Protein AF-A0A2J6XGU3-F1 (afdb_monomer_lite)

Sequence (100 aa):
MVNYNGFKDENYNNLISRLSKNAMQAFTGLYILLENSSKNKYMMNFAELLIRSPENACELAHEILGDQFIFVIKVMLKDIEGSKLANFVLSVCKRNFSSS

Structure (mmCIF, N/CA/C/O backbone):
data_AF-A0A2J6XGU3-F1
#
_entry.id   AF-A0A2J6XGU3-F1
#
loop_
_atom_site.group_PDB
_atom_site.id
_atom_site.type_symbol
_atom_site.label_atom_id
_atom_site.label_alt_id
_atom_site.label_comp_id
_atom_site.label_asym_id
_atom_site.label_entity_id
_atom_site.label_seq_id
_atom_site.pdbx_PDB_ins_code
_atom_site.Cartn_x
_atom_site.Cartn_y
_atom_site.Cartn_z
_atom_site.occupancy
_atom_site.B_iso_or_equiv
_atom_site.auth_seq_id
_atom_site.auth_comp_id
_atom_site.auth_asym_id
_atom_site.auth_atom_id
_atom_site.pdbx_PDB_model_num
ATOM 1 N N . MET A 1 1 ? 7.013 -14.535 -11.046 1.00 32.84 1 MET A N 1
ATOM 2 C CA . MET A 1 1 ? 7.661 -14.125 -9.783 1.00 32.84 1 MET A CA 1
ATOM 3 C C . MET A 1 1 ? 8.572 -12.943 -10.099 1.00 32.84 1 MET A C 1
ATOM 5 O O . MET A 1 1 ? 9.561 -13.126 -10.798 1.00 32.84 1 MET A O 1
ATOM 9 N N . VAL A 1 2 ? 8.168 -11.716 -9.747 1.00 38.66 2 VAL A N 1
ATOM 10 C CA . VAL A 1 2 ? 8.961 -10.505 -10.034 1.00 38.66 2 VAL A CA 1
ATOM 11 C C . VAL A 1 2 ? 10.165 -10.511 -9.094 1.00 38.66 2 VAL A C 1
ATOM 13 O O . VAL A 1 2 ? 10.011 -10.407 -7.882 1.00 38.66 2 VAL A O 1
ATOM 16 N N . ASN A 1 3 ? 11.355 -10.722 -9.653 1.00 36.16 3 ASN A N 1
ATOM 17 C CA . ASN A 1 3 ? 12.591 -10.862 -8.894 1.00 36.16 3 ASN A CA 1
ATOM 18 C C . ASN A 1 3 ? 13.159 -9.460 -8.605 1.00 36.16 3 ASN A C 1
ATOM 20 O O . ASN A 1 3 ? 13.742 -8.830 -9.486 1.00 36.16 3 ASN A O 1
ATOM 24 N N . TYR A 1 4 ? 12.960 -8.949 -7.386 1.00 49.78 4 TYR A N 1
ATOM 25 C CA . TYR A 1 4 ? 13.408 -7.616 -6.944 1.00 49.78 4 TYR A CA 1
ATOM 26 C C . TYR A 1 4 ? 14.909 -7.550 -6.589 1.00 49.78 4 TYR A C 1
ATOM 28 O O . TYR A 1 4 ? 15.341 -6.644 -5.882 1.00 49.78 4 TYR A O 1
ATOM 36 N N . ASN A 1 5 ? 15.738 -8.444 -7.137 1.00 43.06 5 ASN A N 1
ATOM 37 C CA . ASN A 1 5 ? 17.183 -8.523 -6.867 1.00 43.06 5 ASN A CA 1
ATOM 38 C C . ASN A 1 5 ? 18.016 -7.331 -7.401 1.00 43.06 5 ASN A C 1
ATOM 40 O O . ASN A 1 5 ? 19.241 -7.384 -7.395 1.00 43.06 5 ASN A O 1
ATOM 44 N N . GLY A 1 6 ? 17.378 -6.251 -7.866 1.00 41.94 6 GLY A N 1
ATOM 45 C CA . GLY A 1 6 ? 18.038 -5.022 -8.326 1.00 41.94 6 GLY A CA 1
ATOM 46 C C . GLY A 1 6 ? 17.910 -3.818 -7.384 1.00 41.94 6 GLY A C 1
ATOM 47 O O . GLY A 1 6 ? 18.567 -2.804 -7.614 1.00 41.94 6 GLY A O 1
ATOM 48 N N . PHE A 1 7 ? 17.086 -3.889 -6.333 1.00 48.41 7 PHE A N 1
ATOM 49 C CA . PHE A 1 7 ? 17.010 -2.826 -5.327 1.00 48.41 7 PHE A CA 1
ATOM 50 C C . PHE A 1 7 ? 18.038 -3.116 -4.230 1.00 48.41 7 PHE A C 1
ATOM 52 O O . PHE A 1 7 ? 17.843 -4.022 -3.429 1.00 48.41 7 PHE A O 1
ATOM 59 N N . LYS A 1 8 ? 19.145 -2.358 -4.197 1.00 51.41 8 LYS A N 1
ATOM 60 C CA . LYS A 1 8 ? 20.068 -2.359 -3.047 1.00 51.41 8 LYS A CA 1
ATOM 61 C C . LYS A 1 8 ? 19.265 -2.209 -1.749 1.00 51.41 8 LYS A C 1
ATOM 63 O O . LYS A 1 8 ? 18.351 -1.388 -1.700 1.00 51.41 8 LYS A O 1
ATOM 68 N N . ASP A 1 9 ? 19.636 -2.962 -0.719 1.00 55.72 9 ASP A N 1
ATOM 69 C CA . ASP A 1 9 ? 18.922 -3.067 0.564 1.00 55.72 9 ASP A CA 1
ATOM 70 C C . ASP A 1 9 ? 18.622 -1.694 1.210 1.00 55.72 9 ASP A C 1
ATOM 72 O O . ASP A 1 9 ? 17.538 -1.443 1.732 1.00 55.72 9 ASP A O 1
ATOM 76 N N . GLU A 1 10 ? 19.541 -0.733 1.063 1.00 55.59 10 GLU A N 1
ATOM 77 C CA . GLU A 1 10 ? 19.362 0.655 1.519 1.00 55.59 10 GLU A CA 1
ATOM 78 C C . GLU A 1 10 ? 18.241 1.397 0.773 1.00 55.59 10 GLU A C 1
ATOM 80 O O . GLU A 1 10 ? 17.493 2.168 1.373 1.00 55.59 10 GLU A O 1
ATOM 85 N N . ASN A 1 11 ? 18.068 1.142 -0.526 1.00 74.75 11 ASN A N 1
ATOM 86 C CA . ASN A 1 11 ? 16.978 1.721 -1.312 1.00 74.75 11 ASN A CA 1
ATOM 87 C C . ASN A 1 11 ? 15.638 1.052 -0.999 1.00 74.75 11 ASN A C 1
ATOM 89 O O . ASN A 1 11 ? 14.610 1.726 -1.041 1.00 74.75 11 ASN A O 1
ATOM 93 N N . TYR A 1 12 ? 15.640 -0.244 -0.672 1.00 79.75 12 TYR A N 1
ATOM 94 C CA . TYR A 1 12 ? 14.430 -0.960 -0.271 1.00 79.75 12 TYR A CA 1
ATOM 95 C C . TYR A 1 12 ? 13.926 -0.470 1.091 1.00 79.75 12 TYR A C 1
ATOM 97 O O . TYR A 1 12 ? 12.781 -0.036 1.194 1.00 79.75 12 TYR A O 1
ATOM 105 N N . ASN A 1 13 ? 14.787 -0.425 2.110 1.00 82.00 13 ASN A N 1
ATOM 106 C CA . ASN A 1 13 ? 14.400 0.049 3.444 1.00 82.00 13 ASN A CA 1
ATOM 107 C C . ASN A 1 13 ? 13.978 1.528 3.433 1.00 82.00 13 ASN A C 1
ATOM 109 O O . ASN A 1 13 ? 12.990 1.898 4.072 1.00 82.00 13 ASN A O 1
ATOM 113 N N . ASN A 1 14 ? 14.654 2.371 2.642 1.00 86.75 14 ASN A N 1
ATOM 114 C CA . ASN A 1 14 ? 14.232 3.759 2.438 1.00 86.75 14 ASN A CA 1
ATOM 115 C C . ASN A 1 14 ? 12.873 3.858 1.736 1.00 86.75 14 ASN A C 1
ATOM 117 O O . ASN A 1 14 ? 12.049 4.694 2.114 1.00 86.75 14 ASN A O 1
ATOM 121 N N . LEU A 1 15 ? 12.611 3.007 0.741 1.00 86.75 15 LEU A N 1
ATOM 122 C CA . LEU A 1 15 ? 11.314 2.945 0.074 1.00 86.75 15 LEU A CA 1
ATOM 123 C C . LEU A 1 15 ? 10.208 2.526 1.050 1.00 86.75 15 LEU A C 1
ATOM 125 O O . LEU A 1 15 ? 9.208 3.232 1.155 1.00 86.75 15 LEU A O 1
ATOM 129 N N . ILE A 1 16 ? 10.399 1.439 1.803 1.00 87.44 16 ILE A N 1
ATOM 130 C CA . ILE A 1 16 ? 9.431 0.967 2.805 1.00 87.44 16 ILE A CA 1
ATOM 131 C C . ILE A 1 16 ? 9.155 2.046 3.853 1.00 87.44 16 ILE A C 1
ATOM 133 O O . ILE A 1 16 ? 7.996 2.329 4.149 1.00 87.44 16 ILE A O 1
ATOM 137 N N . SER A 1 17 ? 10.194 2.717 4.355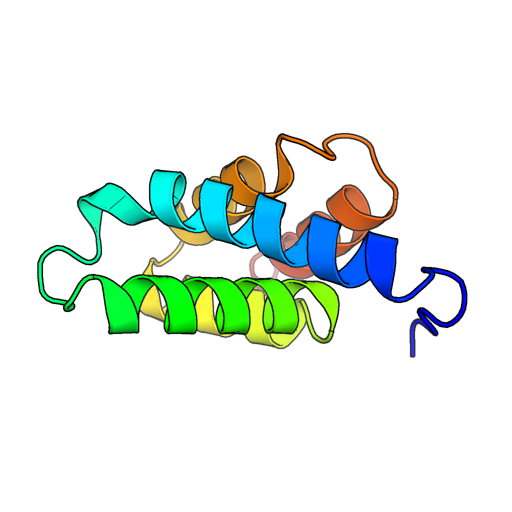 1.00 86.88 17 SER A N 1
ATOM 138 C CA . SER A 1 17 ? 10.044 3.811 5.321 1.00 86.88 17 SER A CA 1
ATOM 139 C C . SER A 1 17 ? 9.201 4.967 4.765 1.00 86.88 17 SER A C 1
ATOM 141 O O . SER A 1 17 ? 8.302 5.468 5.446 1.00 86.88 17 SER A O 1
ATOM 143 N N . ARG A 1 18 ? 9.422 5.366 3.504 1.00 87.69 18 ARG A N 1
ATOM 144 C CA . ARG A 1 18 ? 8.618 6.407 2.836 1.00 87.69 18 ARG A CA 1
ATOM 145 C C . 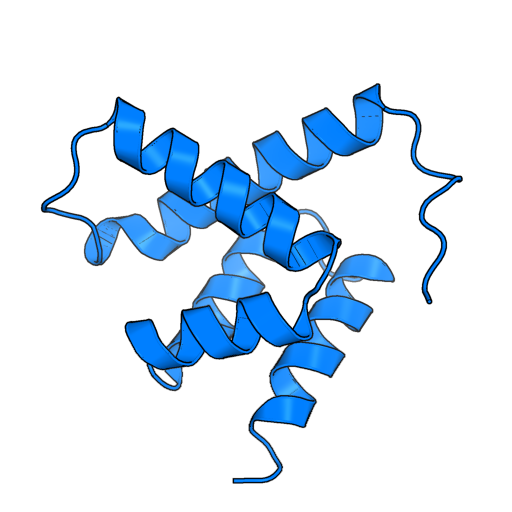ARG A 1 18 ? 7.169 5.972 2.632 1.00 87.69 18 ARG A C 1
ATOM 147 O O . ARG A 1 18 ? 6.258 6.713 2.995 1.00 87.69 18 ARG A O 1
ATOM 154 N N . LEU A 1 19 ? 6.950 4.761 2.122 1.00 87.25 19 LEU A N 1
ATOM 155 C CA . LEU A 1 19 ? 5.606 4.216 1.916 1.00 87.25 19 LEU A CA 1
ATOM 156 C C . LEU A 1 19 ? 4.846 4.087 3.238 1.00 87.25 19 LEU A C 1
ATOM 158 O O . LEU A 1 19 ? 3.681 4.466 3.303 1.00 87.25 19 LEU A O 1
ATOM 162 N N . SER A 1 20 ? 5.507 3.635 4.305 1.00 85.44 20 SER A N 1
ATOM 163 C CA . SER A 1 20 ? 4.924 3.539 5.645 1.00 85.44 20 SER A CA 1
ATOM 164 C C . SER A 1 20 ? 4.518 4.906 6.200 1.00 85.44 20 SER A C 1
ATOM 166 O O . SER A 1 20 ? 3.480 5.012 6.853 1.00 85.44 20 SER A O 1
ATOM 168 N N . LYS A 1 21 ? 5.304 5.962 5.951 1.00 86.31 21 LYS A N 1
ATOM 169 C CA . LYS A 1 21 ? 4.935 7.334 6.343 1.00 86.31 21 LYS A CA 1
ATOM 170 C C . LYS A 1 21 ? 3.701 7.819 5.586 1.00 86.31 21 LYS A C 1
ATOM 172 O O . LYS A 1 21 ? 2.789 8.363 6.205 1.00 86.31 21 LYS A O 1
ATOM 177 N N . ASN A 1 22 ? 3.645 7.574 4.279 1.00 85.44 22 ASN A N 1
ATOM 178 C CA . ASN A 1 22 ? 2.494 7.951 3.459 1.00 85.44 22 ASN A CA 1
ATOM 179 C C . ASN A 1 22 ? 1.246 7.144 3.838 1.00 85.44 22 ASN A C 1
ATOM 181 O O . ASN A 1 22 ? 0.148 7.692 3.873 1.00 85.44 22 ASN A O 1
ATOM 185 N N . ALA A 1 23 ? 1.414 5.869 4.195 1.00 81.00 23 ALA A N 1
ATOM 186 C CA . ALA A 1 23 ? 0.348 5.035 4.739 1.00 81.00 23 ALA A CA 1
ATOM 187 C C . ALA A 1 23 ? -0.188 5.638 6.033 1.00 81.00 23 ALA A C 1
ATOM 189 O O . ALA A 1 23 ? -1.385 5.865 6.157 1.00 81.00 23 ALA A O 1
ATOM 190 N N . MET A 1 24 ? 0.695 6.006 6.960 1.00 79.44 24 MET A N 1
ATOM 191 C CA . MET A 1 24 ? 0.273 6.622 8.212 1.00 79.44 24 MET A CA 1
ATOM 192 C C . MET A 1 24 ? -0.554 7.896 7.984 1.00 79.44 24 MET A C 1
ATOM 194 O O . MET A 1 24 ? -1.557 8.075 8.667 1.00 79.44 24 MET A O 1
ATOM 198 N N . GLN A 1 25 ? -0.199 8.720 6.990 1.00 75.75 25 GLN A N 1
ATOM 199 C CA . GLN A 1 25 ? -0.986 9.896 6.591 1.00 75.75 25 GLN A CA 1
ATOM 200 C C . GLN A 1 25 ? -2.329 9.531 5.937 1.00 75.75 25 GLN A C 1
ATOM 202 O O . GLN A 1 25 ? -3.352 10.161 6.213 1.00 75.75 25 GLN A O 1
ATOM 207 N N . ALA A 1 26 ? -2.353 8.506 5.087 1.00 74.62 26 ALA A N 1
ATOM 208 C CA . ALA A 1 26 ? -3.572 8.049 4.424 1.00 74.62 26 ALA A CA 1
ATOM 209 C C . ALA A 1 26 ? -4.566 7.402 5.407 1.00 74.62 26 ALA A C 1
ATOM 211 O O . ALA A 1 26 ? -5.777 7.535 5.252 1.00 74.62 26 ALA A O 1
ATOM 212 N N . PHE A 1 27 ? -4.050 6.742 6.444 1.00 72.50 27 PHE A N 1
ATOM 213 C CA . PHE A 1 27 ? -4.825 6.007 7.437 1.00 72.50 27 PHE A CA 1
ATOM 214 C C . PHE A 1 27 ? -5.074 6.785 8.744 1.00 72.50 27 PHE A C 1
ATOM 216 O O . PHE A 1 27 ? -5.680 6.238 9.669 1.00 72.50 27 PHE A O 1
ATOM 223 N N . THR A 1 28 ? -4.648 8.053 8.847 1.00 67.06 28 THR A N 1
ATOM 224 C CA . THR A 1 28 ? -4.747 8.850 10.090 1.00 67.06 28 THR A CA 1
ATOM 225 C C . THR A 1 28 ? -6.174 8.956 10.653 1.00 67.06 28 THR A C 1
ATOM 227 O O . THR A 1 28 ? -6.335 9.160 11.852 1.00 67.06 28 THR A O 1
ATOM 230 N N . GLY A 1 29 ? -7.210 8.770 9.824 1.00 58.53 29 GLY A N 1
ATOM 231 C CA . GLY A 1 29 ? -8.613 8.738 10.259 1.00 58.53 29 GLY A CA 1
ATOM 232 C C . GLY A 1 29 ? -9.140 7.367 10.712 1.00 58.53 29 GLY A C 1
ATOM 233 O O . GLY A 1 29 ? -10.149 7.312 11.405 1.00 58.53 29 GLY A O 1
ATOM 234 N N . LEU A 1 30 ? -8.471 6.266 10.354 1.00 58.78 30 LEU A N 1
ATOM 235 C CA . LEU A 1 30 ? -8.993 4.898 10.507 1.00 58.78 30 LEU A CA 1
ATOM 236 C C . LEU A 1 30 ? -8.436 4.154 11.730 1.00 58.78 30 LEU A C 1
ATOM 238 O O . LEU A 1 30 ? -9.104 3.277 12.268 1.00 58.78 30 LEU A O 1
ATOM 242 N N . TYR A 1 31 ? -7.252 4.526 12.229 1.00 59.41 31 TYR A N 1
ATOM 243 C CA . TYR A 1 31 ? -6.603 3.835 13.357 1.00 59.41 31 TYR A CA 1
ATOM 244 C C . TYR A 1 31 ? -6.591 4.634 14.663 1.00 59.41 31 TYR A C 1
ATOM 246 O O . TYR A 1 31 ? -5.627 4.556 15.425 1.00 59.41 31 TYR A O 1
ATOM 254 N N . ILE A 1 32 ? -7.647 5.387 14.980 1.00 54.03 32 ILE A N 1
ATOM 255 C CA . ILE A 1 32 ? -7.736 6.148 16.245 1.00 54.03 32 ILE A CA 1
ATOM 256 C C . ILE A 1 32 ? -7.487 5.260 17.488 1.00 54.03 32 ILE A C 1
ATOM 258 O O . ILE A 1 32 ? -6.982 5.754 18.491 1.00 54.03 32 ILE A O 1
ATOM 262 N N . LEU A 1 33 ? -7.711 3.944 17.392 1.00 53.69 33 LEU A N 1
ATOM 263 C CA . LEU A 1 33 ? -7.641 2.996 18.511 1.00 53.69 33 LEU A CA 1
ATOM 264 C C . LEU A 1 33 ? -6.295 2.267 18.715 1.00 53.69 33 LEU A C 1
ATOM 266 O O . LEU A 1 33 ? -6.174 1.508 19.670 1.00 53.69 33 LEU A O 1
ATOM 270 N N . LEU A 1 34 ? -5.280 2.461 17.863 1.00 58.16 34 LEU A N 1
ATOM 271 C CA . LEU A 1 34 ? -3.979 1.782 18.026 1.00 58.16 34 LEU A CA 1
ATOM 272 C C . LEU A 1 34 ? -2.931 2.668 18.724 1.00 58.16 34 LEU A C 1
ATOM 274 O O . LEU A 1 34 ? -2.835 3.868 18.456 1.00 58.16 34 LEU A O 1
ATOM 278 N N . GLU A 1 35 ? -2.080 2.076 19.565 1.00 63.19 35 GLU A N 1
ATOM 279 C CA . GLU A 1 35 ? -0.896 2.753 20.116 1.00 63.19 35 GLU A CA 1
ATOM 280 C C . GLU A 1 35 ? 0.102 3.144 19.005 1.00 63.19 35 GLU A C 1
ATOM 282 O O . GLU A 1 35 ? 0.254 2.434 18.009 1.00 63.19 35 GLU A O 1
ATOM 287 N N . ASN A 1 36 ? 0.812 4.269 19.166 1.00 66.19 36 ASN A N 1
ATOM 288 C CA . ASN A 1 36 ? 1.688 4.839 18.125 1.00 66.19 36 ASN A CA 1
ATOM 289 C C . ASN A 1 36 ? 2.813 3.898 17.651 1.00 66.19 36 ASN A C 1
ATOM 291 O O . ASN A 1 36 ? 3.123 3.861 16.460 1.00 66.19 36 ASN A O 1
ATOM 295 N N . SER A 1 37 ? 3.418 3.120 18.550 1.00 63.91 37 SER A N 1
ATOM 296 C CA . SER A 1 37 ? 4.452 2.130 18.208 1.00 63.91 37 SER A CA 1
ATOM 297 C C . SER A 1 37 ? 3.884 0.996 17.347 1.00 63.91 37 SER A C 1
ATOM 299 O O . SER A 1 37 ? 4.468 0.624 16.326 1.00 63.91 37 SER A O 1
ATOM 301 N N . SER A 1 38 ? 2.705 0.502 17.719 1.00 73.00 38 SER A N 1
ATOM 302 C CA . SER A 1 38 ? 1.967 -0.530 16.994 1.00 73.00 38 SER A CA 1
ATOM 303 C C . SER A 1 38 ? 1.541 -0.042 15.610 1.00 73.00 38 SER A C 1
ATOM 305 O O . SER A 1 38 ? 1.770 -0.748 14.629 1.00 73.00 38 SER A O 1
ATOM 307 N N . LYS A 1 39 ? 1.025 1.191 15.494 1.00 72.81 39 LYS A N 1
ATOM 308 C CA . LYS A 1 39 ? 0.667 1.826 14.209 1.00 72.81 39 LYS A CA 1
ATOM 309 C C . LYS A 1 39 ? 1.824 1.805 13.216 1.00 72.81 39 LYS A C 1
ATOM 311 O O . LYS A 1 39 ? 1.657 1.324 12.099 1.00 72.81 39 LYS A O 1
ATOM 316 N N . ASN A 1 40 ? 3.002 2.267 13.635 1.00 71.94 40 ASN A N 1
ATOM 317 C CA . ASN A 1 40 ? 4.185 2.295 12.774 1.00 71.94 40 ASN A CA 1
ATOM 318 C C . ASN A 1 40 ? 4.580 0.896 12.292 1.00 71.94 40 ASN A C 1
ATOM 320 O O . ASN A 1 40 ? 4.849 0.709 11.108 1.00 71.94 40 ASN A O 1
ATOM 324 N N . LYS A 1 41 ? 4.570 -0.099 13.186 1.00 78.00 41 LYS A N 1
ATOM 325 C CA . LYS A 1 41 ? 4.887 -1.487 12.826 1.00 78.00 41 LYS A CA 1
ATOM 326 C C . LYS A 1 41 ? 3.886 -2.058 11.820 1.00 78.00 41 LYS A C 1
ATOM 328 O O . LYS A 1 41 ? 4.299 -2.664 10.836 1.00 78.00 41 LYS A O 1
ATOM 333 N N . TYR A 1 42 ? 2.589 -1.837 12.032 1.00 79.56 42 TYR A N 1
ATOM 334 C CA . TYR A 1 42 ? 1.557 -2.276 11.091 1.00 79.56 42 TYR A CA 1
ATOM 335 C C . TYR A 1 42 ? 1.709 -1.608 9.723 1.00 79.56 42 TYR A C 1
ATOM 337 O O . TYR A 1 42 ? 1.624 -2.295 8.710 1.00 79.56 42 TYR A O 1
ATOM 345 N N . MET A 1 43 ? 1.997 -0.304 9.679 1.00 82.00 43 MET A N 1
ATOM 346 C CA . MET A 1 43 ? 2.188 0.415 8.416 1.00 82.00 43 MET A CA 1
ATOM 347 C C . MET A 1 43 ? 3.448 -0.032 7.666 1.00 82.00 43 MET A C 1
ATOM 349 O O . MET A 1 43 ? 3.402 -0.160 6.444 1.00 82.00 43 MET A O 1
ATOM 353 N N . MET A 1 44 ? 4.548 -0.324 8.371 1.00 82.88 44 MET A N 1
ATOM 354 C CA . MET A 1 44 ? 5.751 -0.887 7.747 1.00 82.88 44 MET A CA 1
ATOM 355 C C . MET A 1 44 ? 5.478 -2.280 7.180 1.00 82.88 44 MET A C 1
ATOM 357 O O . MET A 1 44 ? 5.764 -2.523 6.011 1.00 82.88 44 MET A O 1
ATOM 361 N N . ASN A 1 45 ? 4.844 -3.158 7.961 1.00 86.81 45 ASN A N 1
ATOM 362 C CA . ASN A 1 45 ? 4.478 -4.499 7.504 1.00 86.81 45 ASN A CA 1
ATOM 363 C C . ASN A 1 45 ? 3.525 -4.449 6.304 1.00 86.81 45 ASN A C 1
ATOM 365 O O . ASN A 1 45 ? 3.663 -5.232 5.367 1.00 86.81 45 ASN A O 1
ATOM 369 N N . PHE A 1 46 ? 2.574 -3.514 6.310 1.00 87.94 46 PHE A N 1
ATOM 370 C CA . PHE A 1 46 ? 1.658 -3.322 5.194 1.00 87.94 46 PHE A CA 1
ATOM 371 C C . PHE A 1 46 ? 2.381 -2.803 3.946 1.00 87.94 46 PHE A C 1
ATOM 373 O O . PHE A 1 46 ? 2.158 -3.320 2.855 1.00 87.94 46 PHE A O 1
ATOM 380 N N . ALA A 1 47 ? 3.288 -1.832 4.090 1.00 89.00 47 ALA A N 1
ATOM 381 C CA . ALA A 1 47 ? 4.122 -1.360 2.987 1.00 89.00 47 ALA A CA 1
ATOM 382 C C . ALA A 1 47 ? 4.994 -2.487 2.410 1.00 89.00 47 ALA A C 1
ATOM 384 O O . ALA A 1 47 ? 5.098 -2.617 1.192 1.00 89.00 47 ALA A O 1
ATOM 385 N N . GLU A 1 48 ? 5.578 -3.338 3.255 1.00 89.44 48 GLU A N 1
ATOM 386 C CA . GLU A 1 48 ? 6.333 -4.509 2.800 1.00 89.44 48 GLU A CA 1
ATOM 387 C C . GLU A 1 48 ? 5.454 -5.508 2.052 1.00 89.44 48 GLU A C 1
ATOM 389 O O . GLU A 1 48 ? 5.834 -5.967 0.971 1.00 89.44 48 GLU A O 1
ATOM 394 N N . LEU A 1 49 ? 4.274 -5.816 2.596 1.00 89.69 49 LEU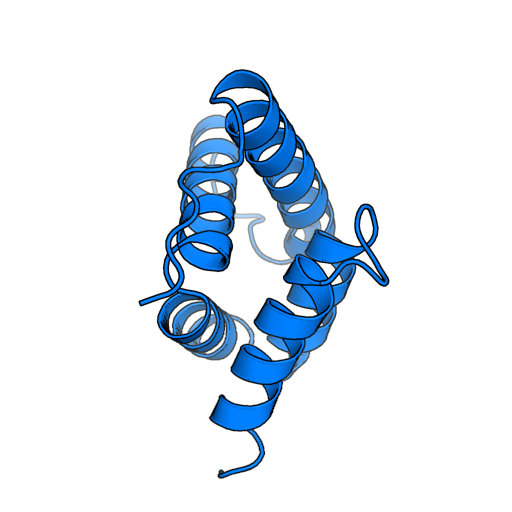 A N 1
ATOM 395 C CA . LEU A 1 49 ? 3.310 -6.701 1.951 1.00 89.69 49 LEU A CA 1
ATOM 396 C C . LEU A 1 49 ? 2.891 -6.140 0.590 1.00 89.69 49 LEU A C 1
ATOM 398 O O . LEU A 1 49 ? 2.881 -6.880 -0.388 1.00 89.69 49 LEU A O 1
ATOM 402 N N . LEU A 1 50 ? 2.645 -4.831 0.498 1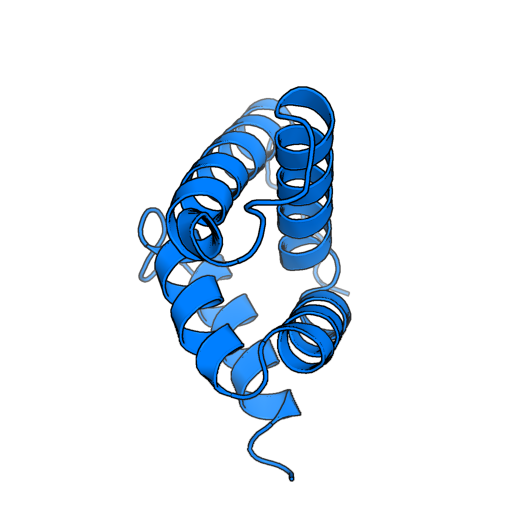.00 90.62 50 LEU A N 1
ATOM 403 C CA . LEU A 1 50 ? 2.259 -4.151 -0.739 1.00 90.62 50 LEU A CA 1
ATOM 404 C C . LEU A 1 50 ? 3.318 -4.267 -1.838 1.00 90.62 50 LEU A C 1
ATOM 406 O O . LEU A 1 50 ? 2.969 -4.354 -3.012 1.00 90.62 50 LEU A O 1
ATOM 410 N N . ILE A 1 51 ? 4.603 -4.277 -1.481 1.00 89.44 51 ILE A N 1
ATOM 411 C CA . ILE A 1 51 ? 5.688 -4.428 -2.459 1.00 89.44 51 ILE A CA 1
ATOM 412 C C . ILE A 1 51 ? 5.929 -5.896 -2.817 1.00 89.44 51 ILE A C 1
ATOM 414 O O . ILE A 1 51 ? 6.134 -6.219 -3.990 1.00 89.44 51 ILE A O 1
ATOM 418 N N . ARG A 1 52 ? 5.923 -6.787 -1.821 1.00 89.38 52 ARG A N 1
ATOM 419 C CA . ARG A 1 52 ? 6.269 -8.206 -2.002 1.00 89.38 52 ARG A CA 1
ATOM 420 C C . ARG A 1 52 ? 5.133 -9.030 -2.595 1.00 89.38 52 ARG A C 1
ATOM 422 O O . ARG A 1 52 ? 5.394 -9.941 -3.374 1.00 89.38 52 ARG A O 1
ATOM 429 N N . SER A 1 53 ? 3.902 -8.720 -2.208 1.00 90.75 53 SER A N 1
ATOM 430 C CA . SER A 1 53 ? 2.689 -9.434 -2.595 1.00 90.75 53 SER A CA 1
ATOM 431 C C . SER A 1 53 ? 1.523 -8.447 -2.715 1.00 90.75 53 SER A C 1
ATOM 433 O O . SER A 1 53 ? 0.632 -8.449 -1.857 1.00 90.75 53 SER A O 1
ATOM 435 N N . PRO A 1 54 ? 1.525 -7.582 -3.751 1.00 90.44 54 PRO A N 1
ATOM 436 C CA . PRO A 1 54 ? 0.502 -6.560 -3.911 1.00 90.44 54 PRO A CA 1
ATOM 437 C C . PRO A 1 54 ? -0.911 -7.144 -3.882 1.00 90.44 54 PRO A C 1
ATOM 439 O O . PRO A 1 54 ? -1.769 -6.550 -3.253 1.00 90.44 54 PRO A O 1
ATOM 442 N N . GLU A 1 55 ? -1.145 -8.321 -4.468 1.00 90.44 55 GLU A N 1
ATOM 443 C CA . GLU A 1 55 ? -2.443 -9.007 -4.479 1.00 90.44 55 GLU A CA 1
ATOM 444 C C . GLU A 1 55 ? -3.035 -9.129 -3.064 1.00 90.44 55 GLU A C 1
ATOM 446 O O . GLU A 1 55 ? -4.095 -8.565 -2.791 1.00 90.44 55 GLU A O 1
ATOM 451 N N . ASN A 1 56 ? -2.293 -9.776 -2.158 1.00 90.19 56 ASN A N 1
ATOM 452 C CA . ASN A 1 56 ? -2.690 -9.990 -0.764 1.00 90.19 56 ASN A CA 1
ATOM 453 C C . ASN A 1 56 ? -2.825 -8.667 0.001 1.00 90.19 56 ASN A C 1
ATOM 455 O O . ASN A 1 56 ? -3.689 -8.526 0.862 1.00 90.19 56 ASN A O 1
ATOM 459 N N . ALA A 1 57 ? -1.966 -7.684 -0.290 1.00 90.00 57 ALA A N 1
ATOM 460 C CA . ALA A 1 57 ? -2.058 -6.372 0.341 1.00 90.00 57 ALA A CA 1
ATOM 461 C C . ALA A 1 57 ? -3.331 -5.627 -0.076 1.00 90.00 57 ALA A C 1
ATOM 463 O O . ALA A 1 57 ? -3.976 -5.004 0.765 1.00 90.00 57 ALA A O 1
ATOM 464 N N . CYS A 1 58 ? -3.689 -5.676 -1.362 1.00 89.94 58 CYS A N 1
ATOM 465 C CA . CYS A 1 58 ? -4.892 -5.031 -1.872 1.00 89.94 58 CYS A CA 1
ATOM 466 C C . CYS A 1 58 ? -6.154 -5.732 -1.339 1.00 89.94 58 CYS A C 1
ATOM 468 O O . CYS A 1 58 ? -7.100 -5.037 -0.987 1.00 89.94 58 CYS A O 1
ATOM 470 N N . GLU A 1 59 ? -6.157 -7.068 -1.238 1.00 89.38 59 GLU A N 1
ATOM 471 C CA . GLU A 1 59 ? -7.245 -7.858 -0.631 1.00 89.38 59 GLU A CA 1
ATOM 472 C C . GLU A 1 59 ? -7.458 -7.476 0.836 1.00 89.38 59 GLU A C 1
ATOM 474 O O . GLU A 1 59 ? -8.531 -6.996 1.192 1.00 89.38 59 GLU A O 1
ATOM 479 N N . LEU A 1 60 ? -6.402 -7.529 1.653 1.00 86.75 60 LEU A N 1
ATOM 480 C CA . LEU A 1 60 ? -6.468 -7.130 3.061 1.00 86.75 60 LEU A CA 1
ATOM 481 C C . LEU A 1 60 ? -6.932 -5.674 3.235 1.00 86.75 60 LEU A C 1
ATOM 483 O O . LEU A 1 60 ? -7.705 -5.350 4.134 1.00 86.75 60 LEU A O 1
ATOM 487 N N . ALA A 1 61 ? -6.447 -4.764 2.388 1.00 85.19 61 ALA A N 1
ATOM 488 C CA . ALA A 1 61 ? -6.845 -3.363 2.457 1.00 85.19 61 ALA A CA 1
ATOM 489 C C . ALA A 1 61 ? -8.311 -3.155 2.058 1.00 85.19 61 ALA A C 1
ATOM 491 O O . ALA A 1 61 ? -8.974 -2.304 2.651 1.00 85.19 61 ALA A O 1
ATOM 492 N N . HIS A 1 62 ? -8.818 -3.918 1.088 1.00 85.62 62 HIS A N 1
ATOM 493 C CA . HIS A 1 62 ? -10.226 -3.898 0.692 1.00 85.62 62 HIS A CA 1
ATOM 494 C C . HIS A 1 62 ? -11.130 -4.467 1.787 1.00 85.62 62 HIS A C 1
ATOM 496 O O . HIS A 1 62 ? -12.139 -3.844 2.098 1.00 85.62 62 HIS A O 1
ATOM 502 N N . GLU A 1 63 ? -10.740 -5.555 2.453 1.00 83.75 63 GLU A N 1
ATOM 503 C CA . GLU A 1 63 ? -11.497 -6.107 3.588 1.00 83.75 63 GLU A CA 1
ATOM 504 C C . GLU A 1 63 ? -11.697 -5.080 4.714 1.00 83.75 63 GLU A C 1
ATOM 506 O O . GLU A 1 63 ? -12.763 -5.014 5.326 1.00 83.75 63 GLU A O 1
ATOM 511 N N . ILE A 1 64 ? -10.679 -4.256 4.981 1.00 81.38 64 ILE A N 1
ATOM 512 C CA . ILE A 1 64 ? -10.704 -3.277 6.077 1.00 81.38 64 ILE A CA 1
ATOM 513 C C . ILE A 1 64 ? -11.379 -1.963 5.655 1.00 81.38 64 ILE A C 1
ATOM 515 O O . ILE A 1 64 ? -12.075 -1.341 6.458 1.00 81.38 64 ILE A O 1
ATOM 519 N N . LEU A 1 65 ? -11.142 -1.500 4.423 1.00 79.06 65 LEU A N 1
ATOM 520 C CA . LEU A 1 65 ? -11.518 -0.152 3.971 1.00 79.06 65 LEU A CA 1
ATOM 521 C C . LEU A 1 65 ? -12.630 -0.115 2.919 1.00 79.06 65 LEU A C 1
ATOM 523 O O . LEU A 1 65 ? -13.052 0.974 2.515 1.00 79.06 65 LEU A O 1
ATOM 527 N N . GLY A 1 66 ? -13.070 -1.271 2.430 1.00 82.19 66 GLY A N 1
ATOM 528 C CA . GLY A 1 66 ? -13.909 -1.373 1.242 1.00 82.19 66 GLY A CA 1
ATOM 529 C C . GLY A 1 66 ? -13.266 -0.675 0.044 1.00 82.19 66 GLY A C 1
ATOM 530 O O . GLY A 1 66 ? -12.044 -0.553 -0.065 1.00 82.19 66 GLY A O 1
ATOM 531 N N . ASP A 1 67 ? -14.091 -0.136 -0.848 1.00 82.44 67 ASP A N 1
ATOM 532 C CA . ASP A 1 67 ? -13.640 0.451 -2.118 1.00 82.44 67 ASP A CA 1
ATOM 533 C C . ASP A 1 67 ? -12.739 1.690 -1.954 1.00 82.44 67 ASP A C 1
ATOM 535 O O . ASP A 1 67 ? -12.016 2.074 -2.879 1.00 82.44 67 ASP A O 1
ATOM 539 N N . GLN A 1 68 ? -12.716 2.303 -0.764 1.00 80.12 68 GLN A N 1
ATOM 540 C CA . GLN A 1 68 ? -11.839 3.440 -0.468 1.00 80.12 68 GLN A CA 1
ATOM 541 C C . GLN A 1 68 ? -10.355 3.049 -0.412 1.00 80.12 68 GLN A C 1
ATOM 543 O O . GLN A 1 68 ? -9.487 3.922 -0.526 1.00 80.12 68 GLN A O 1
ATOM 548 N N . PHE A 1 69 ? -10.036 1.755 -0.302 1.00 85.75 69 PHE A N 1
ATOM 549 C CA . PHE A 1 69 ? -8.656 1.280 -0.210 1.00 85.75 69 PHE A CA 1
ATOM 550 C C . PHE A 1 69 ? -7.794 1.749 -1.396 1.00 85.75 69 PHE A C 1
ATOM 552 O O . PHE A 1 69 ? -6.628 2.101 -1.218 1.00 85.75 69 PHE A O 1
ATOM 559 N N . ILE A 1 70 ? -8.358 1.833 -2.610 1.00 87.62 70 ILE A N 1
ATOM 560 C CA . ILE A 1 70 ? -7.586 2.212 -3.801 1.00 87.62 70 ILE A CA 1
ATOM 561 C C . ILE A 1 70 ?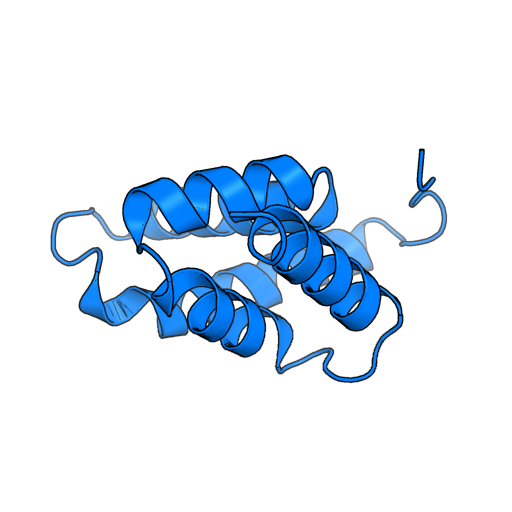 -7.083 3.657 -3.714 1.00 87.62 70 ILE A C 1
ATOM 563 O O . ILE A 1 70 ? -6.012 3.978 -4.233 1.00 87.62 70 ILE A O 1
ATOM 567 N N . PHE A 1 71 ? -7.835 4.535 -3.045 1.00 86.00 71 PHE A N 1
ATOM 568 C CA . PHE A 1 71 ? -7.405 5.902 -2.776 1.00 86.00 71 PHE A CA 1
ATOM 569 C C . PHE A 1 71 ? -6.228 5.908 -1.798 1.00 86.00 71 PHE A C 1
ATOM 571 O O . PHE A 1 71 ? -5.224 6.571 -2.054 1.00 86.00 71 PHE A O 1
ATOM 578 N N . VAL A 1 72 ? -6.300 5.099 -0.741 1.00 85.38 72 VAL A N 1
ATOM 579 C CA . VAL A 1 72 ? -5.221 4.946 0.244 1.00 85.38 72 VAL A CA 1
ATOM 580 C C . VAL A 1 72 ? -3.936 4.429 -0.407 1.00 85.38 72 VAL A C 1
ATOM 582 O O . VAL A 1 72 ? -2.874 5.022 -0.215 1.00 85.38 72 VAL A O 1
ATOM 585 N N . ILE A 1 73 ? -4.027 3.406 -1.261 1.00 89.75 73 ILE A N 1
ATOM 586 C CA . ILE A 1 73 ? -2.872 2.888 -2.011 1.00 89.75 73 ILE A CA 1
ATOM 587 C C . ILE A 1 73 ? -2.275 3.959 -2.937 1.00 89.75 73 ILE A C 1
ATOM 589 O O . ILE A 1 73 ? -1.054 4.098 -3.011 1.00 89.75 73 ILE A O 1
ATOM 593 N N . LYS A 1 74 ? -3.102 4.768 -3.613 1.00 89.62 74 LYS A N 1
ATOM 594 C CA . LYS A 1 74 ? -2.602 5.894 -4.424 1.00 89.62 74 LYS A CA 1
ATOM 595 C C . LYS A 1 74 ? -1.853 6.923 -3.578 1.00 89.62 74 LYS A C 1
ATOM 597 O O . LYS A 1 74 ? -0.784 7.365 -3.988 1.00 89.62 74 LYS A O 1
ATOM 602 N N . VAL A 1 75 ? -2.379 7.281 -2.406 1.00 88.31 75 VAL A N 1
ATOM 603 C CA . VAL A 1 75 ? -1.707 8.213 -1.486 1.00 88.31 75 VAL A CA 1
ATOM 604 C C . VAL A 1 75 ? -0.376 7.634 -1.007 1.00 88.31 75 VAL A C 1
ATOM 606 O O . VAL A 1 75 ? 0.630 8.340 -1.025 1.00 88.31 75 VAL A O 1
ATOM 609 N N . MET A 1 76 ? -0.335 6.343 -0.663 1.00 89.62 76 MET A N 1
ATOM 610 C CA . MET A 1 76 ? 0.904 5.658 -0.282 1.00 89.62 76 MET A CA 1
ATOM 611 C C . MET A 1 76 ? 1.986 5.771 -1.359 1.00 89.62 76 MET A C 1
ATOM 613 O O . MET A 1 76 ? 3.138 6.085 -1.055 1.00 89.62 76 MET A O 1
ATOM 617 N N . LEU A 1 77 ? 1.606 5.555 -2.619 1.00 90.38 77 LEU A N 1
ATOM 618 C CA . LEU A 1 77 ? 2.516 5.511 -3.763 1.00 90.38 77 LEU A CA 1
ATOM 619 C C . LEU A 1 77 ? 2.815 6.886 -4.382 1.00 90.38 77 LEU A C 1
ATOM 621 O O . LEU A 1 77 ? 3.597 6.944 -5.328 1.00 90.38 77 LEU A O 1
ATOM 625 N N . LYS A 1 78 ? 2.233 7.980 -3.874 1.00 87.56 78 LYS A N 1
ATOM 626 C CA . LYS A 1 78 ? 2.327 9.333 -4.459 1.00 87.56 78 LYS A CA 1
ATOM 627 C C . LYS A 1 78 ? 3.766 9.768 -4.760 1.00 87.56 78 LYS A C 1
ATOM 629 O O . LYS A 1 78 ? 4.065 10.308 -5.816 1.00 87.56 78 LYS A O 1
ATOM 634 N N . ASP A 1 79 ? 4.671 9.456 -3.847 1.00 83.88 79 ASP A N 1
ATOM 635 C CA . ASP A 1 79 ? 6.101 9.766 -3.922 1.00 83.88 79 ASP A CA 1
ATOM 636 C C . ASP A 1 79 ? 6.866 9.070 -5.056 1.00 83.88 79 ASP A C 1
ATOM 638 O O . ASP A 1 79 ? 7.991 9.454 -5.384 1.00 83.88 79 ASP A O 1
ATOM 642 N N . ILE A 1 80 ? 6.284 8.004 -5.598 1.00 85.44 80 ILE A N 1
ATOM 643 C CA . ILE A 1 80 ? 6.825 7.201 -6.692 1.00 85.44 80 ILE A CA 1
ATOM 644 C C . ILE A 1 80 ? 5.804 7.085 -7.830 1.00 85.44 80 ILE A C 1
ATOM 646 O O . ILE A 1 80 ? 5.848 6.129 -8.615 1.00 85.44 80 ILE A O 1
ATOM 650 N N . GLU A 1 81 ? 4.867 8.032 -7.911 1.00 84.56 81 GLU A N 1
ATOM 651 C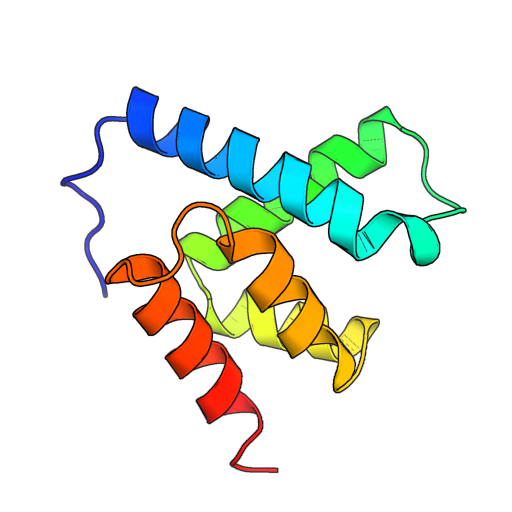 CA . GLU A 1 81 ? 3.856 8.084 -8.960 1.00 84.56 81 GLU A CA 1
ATOM 652 C C . GLU A 1 81 ? 4.530 8.116 -10.342 1.00 84.56 81 GLU A C 1
ATOM 654 O O . GLU A 1 81 ? 5.557 8.761 -10.550 1.00 84.56 81 GLU A O 1
ATOM 659 N N . GLY A 1 82 ? 4.005 7.327 -11.284 1.00 81.50 82 GLY A N 1
ATOM 660 C CA . GLY A 1 82 ? 4.600 7.148 -12.613 1.00 81.50 82 GLY A CA 1
ATOM 661 C C . GLY A 1 82 ? 5.751 6.134 -12.684 1.00 81.50 82 GLY A C 1
ATOM 662 O O . GLY A 1 82 ? 6.151 5.746 -13.783 1.00 81.50 82 GLY A O 1
ATOM 663 N N . SER A 1 83 ? 6.256 5.630 -11.552 1.00 88.88 83 SER A N 1
ATOM 664 C CA . SER A 1 83 ? 7.239 4.540 -11.560 1.00 88.88 83 SER A CA 1
ATOM 665 C C . SER A 1 83 ? 6.625 3.215 -12.033 1.00 88.88 83 SER A C 1
ATOM 667 O O . SER A 1 83 ? 5.435 2.945 -11.850 1.00 88.88 83 SER A O 1
ATOM 669 N N . LYS A 1 84 ? 7.463 2.326 -12.592 1.00 88.25 84 LYS A N 1
ATOM 670 C CA . LYS A 1 84 ? 7.045 0.959 -12.963 1.00 88.25 84 LYS A CA 1
ATOM 671 C C . LYS A 1 84 ? 6.443 0.201 -11.776 1.00 88.25 84 LYS A C 1
ATOM 673 O O . LYS A 1 84 ? 5.483 -0.537 -11.961 1.00 88.25 84 LYS A O 1
ATOM 678 N N . LEU A 1 85 ? 6.984 0.415 -10.575 1.00 87.25 85 LEU A N 1
ATOM 679 C CA . LEU A 1 85 ? 6.501 -0.201 -9.344 1.00 87.25 85 LEU A CA 1
ATOM 680 C C . LEU A 1 85 ? 5.096 0.286 -8.980 1.00 87.25 85 LEU A C 1
ATOM 682 O O . LEU A 1 85 ? 4.205 -0.532 -8.778 1.00 87.25 85 LEU A O 1
ATOM 686 N N . ALA A 1 86 ? 4.885 1.605 -8.950 1.00 88.69 86 ALA A N 1
ATOM 687 C CA . ALA A 1 86 ? 3.575 2.176 -8.646 1.00 88.69 86 ALA A CA 1
ATOM 688 C C . ALA A 1 86 ? 2.515 1.712 -9.653 1.00 88.69 86 ALA A C 1
ATOM 690 O O . ALA A 1 86 ? 1.427 1.290 -9.264 1.00 88.69 86 ALA A O 1
ATOM 691 N N . ASN A 1 87 ? 2.858 1.713 -10.944 1.00 91.31 87 ASN A N 1
ATOM 692 C CA . ASN A 1 87 ? 1.966 1.238 -11.999 1.00 91.31 87 ASN A CA 1
ATOM 693 C C . ASN A 1 87 ? 1.642 -0.254 -11.846 1.00 91.31 87 ASN A C 1
ATOM 695 O O . ASN A 1 87 ? 0.484 -0.642 -11.996 1.00 91.31 87 ASN A O 1
ATOM 699 N N . PHE A 1 88 ? 2.636 -1.083 -11.508 1.00 91.25 88 PHE A N 1
ATOM 700 C CA . PHE A 1 88 ? 2.434 -2.506 -11.246 1.00 91.25 88 PHE A CA 1
ATOM 701 C C . PHE A 1 88 ? 1.478 -2.730 -10.069 1.00 91.25 88 PHE A C 1
ATOM 703 O O . PHE A 1 88 ? 0.438 -3.360 -10.265 1.00 91.25 88 PHE A O 1
ATOM 710 N N . VAL A 1 89 ? 1.758 -2.144 -8.900 1.00 91.69 89 VAL A N 1
ATOM 711 C CA . VAL A 1 89 ? 0.909 -2.268 -7.700 1.00 91.69 89 VAL A CA 1
ATOM 712 C C . VAL A 1 89 ? -0.523 -1.808 -7.986 1.00 91.69 89 VAL A C 1
ATOM 714 O O . VAL A 1 89 ? -1.472 -2.547 -7.731 1.00 91.69 89 VAL A O 1
ATOM 717 N N . LEU A 1 90 ? -0.702 -0.631 -8.597 1.00 92.19 90 LEU A N 1
ATOM 718 C CA . LEU A 1 90 ? -2.034 -0.115 -8.932 1.00 92.19 90 LEU A CA 1
ATOM 719 C C . LEU A 1 90 ? -2.768 -0.999 -9.946 1.00 92.19 90 LEU A C 1
ATOM 721 O O . LEU A 1 90 ? -3.987 -1.138 -9.856 1.00 92.19 90 LEU A O 1
ATOM 725 N N . SER A 1 91 ? -2.059 -1.590 -10.909 1.00 91.62 91 SER A N 1
ATOM 726 C CA . SER A 1 91 ? -2.663 -2.513 -11.877 1.00 91.62 91 SER A CA 1
ATOM 727 C C . SER A 1 91 ? -3.120 -3.819 -11.228 1.00 91.62 91 SER A C 1
ATOM 729 O O . SER A 1 91 ? -4.145 -4.365 -11.628 1.00 91.62 91 SER A O 1
ATOM 731 N N . VAL A 1 92 ? -2.376 -4.325 -10.240 1.00 91.00 92 VAL A N 1
ATOM 732 C CA . VAL A 1 92 ? -2.757 -5.511 -9.465 1.00 91.00 92 VAL A CA 1
ATOM 733 C C . VAL A 1 92 ? -3.981 -5.193 -8.618 1.00 91.00 92 VAL A C 1
ATOM 735 O O . VAL A 1 92 ? -5.008 -5.845 -8.793 1.00 91.00 92 VAL A O 1
ATOM 738 N N . CYS A 1 93 ? -3.922 -4.127 -7.812 1.00 89.69 93 CYS A N 1
ATOM 739 C CA . CYS A 1 93 ? -5.059 -3.718 -6.993 1.00 89.69 93 CYS A CA 1
ATOM 740 C C . CYS A 1 93 ? -6.312 -3.506 -7.845 1.00 89.69 93 CYS A C 1
ATOM 742 O O . CYS A 1 93 ? -7.360 -4.017 -7.501 1.00 89.69 93 CYS A O 1
ATOM 744 N N . LYS A 1 94 ? -6.234 -2.816 -8.989 1.00 87.69 94 LYS A N 1
ATOM 745 C CA . LYS A 1 94 ? -7.419 -2.607 -9.839 1.00 87.69 94 LYS A CA 1
ATOM 746 C C . LYS A 1 94 ? -7.993 -3.910 -10.393 1.00 87.69 94 LYS A C 1
ATOM 748 O O . LYS A 1 94 ? -9.211 -4.052 -10.406 1.00 87.69 94 LYS A O 1
ATOM 753 N N . ARG A 1 95 ? -7.153 -4.838 -10.867 1.00 82.69 95 ARG A N 1
ATOM 754 C CA . ARG A 1 95 ? -7.611 -6.101 -11.477 1.00 82.69 95 ARG A CA 1
ATOM 755 C C . ARG A 1 95 ? -8.369 -6.983 -10.490 1.00 82.69 95 ARG A C 1
ATOM 757 O O . ARG A 1 95 ? -9.386 -7.555 -10.871 1.00 82.69 95 ARG A O 1
ATOM 764 N N . ASN A 1 96 ? -7.925 -7.019 -9.235 1.00 65.94 96 ASN A N 1
ATOM 765 C CA . ASN A 1 96 ? -8.585 -7.804 -8.194 1.00 65.94 96 ASN A CA 1
ATOM 766 C C . ASN A 1 96 ? -10.025 -7.345 -7.904 1.00 65.94 96 ASN A C 1
ATOM 768 O O . ASN A 1 96 ? -10.812 -8.161 -7.450 1.00 65.94 96 ASN A O 1
ATOM 772 N N . PHE A 1 97 ? -10.398 -6.098 -8.225 1.00 64.69 97 PHE A N 1
ATOM 773 C CA . PHE A 1 97 ? -11.733 -5.561 -7.894 1.00 64.69 97 PHE A CA 1
ATOM 774 C C . PHE A 1 97 ? -12.508 -4.976 -9.079 1.00 64.69 97 PHE A C 1
ATOM 776 O O . PHE A 1 97 ? -13.609 -4.477 -8.905 1.00 64.69 97 PHE A O 1
ATOM 783 N N . SER A 1 98 ? -11.964 -5.034 -10.298 1.00 57.38 98 SER A N 1
ATOM 784 C CA . SER A 1 98 ? -12.750 -4.794 -11.525 1.00 57.38 98 SER A CA 1
ATOM 785 C C . SER A 1 98 ? -13.448 -6.062 -12.029 1.00 57.38 98 SER A C 1
ATOM 787 O O . SER A 1 98 ? -14.111 -6.024 -13.060 1.00 57.38 98 SER A O 1
ATOM 789 N N . SER A 1 99 ? -13.298 -7.168 -11.296 1.00 47.81 99 SER A N 1
ATOM 790 C CA . SER A 1 99 ? -13.865 -8.483 -11.609 1.00 47.81 99 SER A CA 1
ATOM 791 C C . SER A 1 99 ? -15.026 -8.876 -10.678 1.00 47.81 99 SER A C 1
ATOM 793 O O . SER A 1 99 ? -15.467 -10.022 -10.744 1.00 47.81 99 SER A O 1
ATOM 795 N N . SER A 1 100 ? -15.483 -7.958 -9.815 1.00 41.75 100 SER A N 1
ATOM 796 C CA . SER A 1 100 ? -16.533 -8.169 -8.806 1.00 41.75 100 SER A CA 1
ATOM 797 C C . SER A 1 100 ? -17.875 -7.594 -9.240 1.00 41.75 100 SER A C 1
ATOM 799 O O . SER A 1 100 ? -17.874 -6.460 -9.773 1.00 41.75 100 SER A O 1
#

Foldseek 3Di:
DPDPVPQDPVNVVVLLQQLLVLLCVLCVPPPPPDDPVVSSVVSSVLSVCCQPPLLVSLVVQCVRPNPCSLVSLCSSCVVVPPPPSSVVSSVNSCVNPVVD

pLDDT: mean 77.42, std 15.38, range [32.84, 92.19]

Radius of gyration: 13.14 Å; chains: 1; bounding box: 37×24×33 Å

Secondary structure (DSSP, 8-state):
----TTS-HHHHHHHHHHHHHHHHHHTTTT-TTS-HHHHHHHHHHHHHHHHH-HHHHHHHHHHHHGGGHHHHHHHHHGGGTTSHHHHHHHHHHHHHHS--